Protein AF-A0A355DLF6-F1 (afdb_monomer)

Secondary structure (DSSP, 8-state):
---S-B-TTSS-BHHHHHHHHHHTT--HHHHHHHHT--HHHHHHHHHHHHHTHHHHHHHHHHHHHHHHHTT--PPP----

pLDDT: mean 91.69, std 11.87, range [38.5, 98.56]

Radius of gyration: 13.81 Å; Cα contacts (8 Å, |Δi|>4): 52; chains: 1; bounding box: 30×22×35 Å

Sequence (80 aa):
WRRQLYIKGRKLLASTVWQDAIANEMSPEQAAENWDLPLAAISEVIRYCDTHRELLKLEADEERYRLEEKGVSLEPTTAP

Structure (mmCIF, N/CA/C/O backbone):
data_AF-A0A355DLF6-F1
#
_entry.id   AF-A0A355DLF6-F1
#
loop_
_atom_site.group_PDB
_atom_site.id
_atom_site.type_symbol
_atom_site.label_atom_id
_atom_site.label_alt_id
_atom_site.label_comp_id
_atom_site.label_asym_id
_atom_site.label_entity_id
_atom_site.label_seq_id
_atom_site.pdbx_PDB_ins_code
_atom_site.Cartn_x
_atom_site.Cartn_y
_atom_site.Cartn_z
_atom_site.occupancy
_atom_site.B_iso_or_equiv
_atom_site.auth_seq_id
_atom_site.auth_comp_id
_atom_site.auth_asym_id
_atom_site.auth_atom_id
_atom_site.pdbx_PDB_model_num
ATOM 1 N N . TRP A 1 1 ? -17.102 -3.594 1.745 1.00 79.56 1 TRP A N 1
ATOM 2 C CA . TRP A 1 1 ? -17.128 -2.274 2.401 1.00 79.56 1 TRP A CA 1
ATOM 3 C C . TRP A 1 1 ? -15.919 -1.465 1.955 1.00 79.56 1 TRP A C 1
ATOM 5 O O . TRP A 1 1 ? -16.124 -0.346 1.515 1.00 79.56 1 TRP A O 1
ATOM 15 N N . ARG A 1 2 ? -14.712 -2.058 1.940 1.00 86.44 2 ARG A N 1
ATOM 16 C CA . ARG A 1 2 ? -13.539 -1.493 1.256 1.00 86.44 2 ARG A CA 1
ATOM 17 C C . ARG A 1 2 ? -13.834 -1.184 -0.214 1.00 86.44 2 ARG A C 1
ATOM 19 O O . ARG A 1 2 ? -14.446 -2.001 -0.906 1.00 86.44 2 ARG A O 1
ATOM 26 N N . ARG A 1 3 ? -13.414 -0.001 -0.640 1.00 89.81 3 ARG A N 1
ATOM 27 C CA . ARG A 1 3 ? -13.517 0.582 -1.981 1.00 89.81 3 ARG A CA 1
ATOM 28 C C . ARG A 1 3 ? -12.148 0.715 -2.647 1.00 89.81 3 ARG A C 1
ATOM 30 O O . ARG A 1 3 ? -12.107 0.963 -3.849 1.00 89.81 3 ARG A O 1
ATOM 37 N N . GLN A 1 4 ? -11.058 0.571 -1.892 1.00 90.94 4 GLN A N 1
ATOM 38 C CA . GLN A 1 4 ? -9.707 0.609 -2.438 1.00 90.94 4 GLN A CA 1
ATOM 39 C C . GLN A 1 4 ? -9.429 -0.492 -3.478 1.00 90.94 4 GLN A C 1
ATOM 41 O O . GLN A 1 4 ? -10.096 -1.531 -3.511 1.00 90.94 4 GLN A O 1
ATOM 46 N N . LEU A 1 5 ? -8.408 -0.272 -4.313 1.00 92.69 5 LEU A N 1
ATOM 47 C CA . LEU A 1 5 ? -8.011 -1.219 -5.352 1.00 92.69 5 LEU A CA 1
ATOM 48 C C . LEU A 1 5 ? -7.346 -2.482 -4.790 1.00 92.69 5 LEU A C 1
ATOM 50 O O . LEU A 1 5 ? -6.624 -2.463 -3.790 1.00 92.69 5 LEU A O 1
ATOM 54 N N . TYR A 1 6 ? -7.551 -3.570 -5.528 1.00 95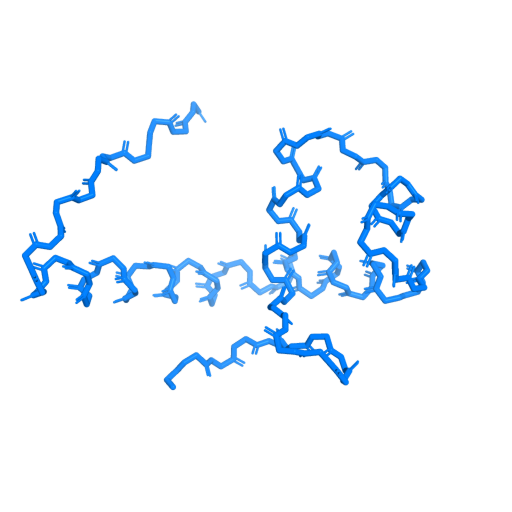.88 6 TYR A N 1
ATOM 55 C CA . TYR A 1 6 ? -6.870 -4.844 -5.352 1.00 95.88 6 TYR A CA 1
ATOM 56 C C . TYR A 1 6 ? -5.900 -5.078 -6.506 1.00 95.88 6 TYR A C 1
ATOM 58 O O . TYR A 1 6 ? -6.179 -4.709 -7.650 1.00 95.88 6 TYR A O 1
ATOM 66 N N . ILE A 1 7 ? -4.800 -5.768 -6.223 1.00 96.38 7 ILE A N 1
ATOM 67 C CA . ILE A 1 7 ? -3.900 -6.271 -7.256 1.00 96.38 7 ILE A CA 1
ATOM 68 C C . ILE A 1 7 ? -4.658 -7.283 -8.116 1.00 96.38 7 ILE A C 1
ATOM 70 O O . ILE A 1 7 ? -5.223 -8.256 -7.614 1.00 96.38 7 ILE A O 1
ATOM 74 N N . LYS A 1 8 ? -4.676 -7.071 -9.434 1.00 93.69 8 LYS A N 1
ATOM 75 C CA . LYS A 1 8 ? -5.418 -7.927 -10.365 1.00 93.69 8 LYS A CA 1
ATOM 76 C C . LYS A 1 8 ? -5.006 -9.396 -10.212 1.00 93.69 8 LYS A C 1
ATOM 78 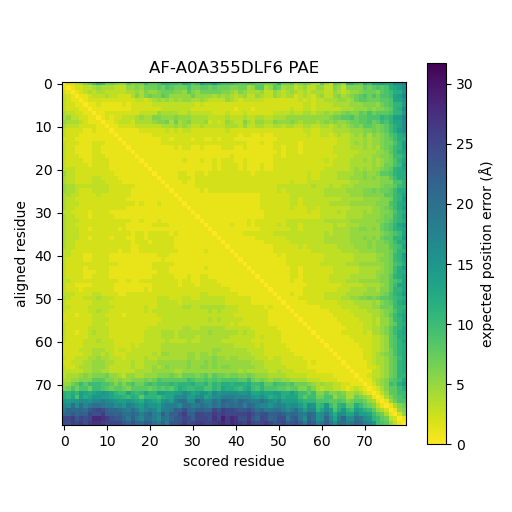O O . LYS A 1 8 ? -3.830 -9.733 -10.283 1.00 93.69 8 LYS A O 1
ATOM 83 N N . GLY A 1 9 ? -5.994 -10.273 -10.032 1.00 93.44 9 GLY A N 1
ATOM 84 C CA . GLY A 1 9 ? -5.772 -11.714 -9.869 1.00 93.44 9 GLY A CA 1
ATOM 85 C C . GLY A 1 9 ? -5.306 -12.141 -8.472 1.00 93.44 9 GLY A C 1
ATOM 86 O O . GLY A 1 9 ? -5.152 -13.336 -8.239 1.00 93.44 9 GLY A O 1
ATOM 87 N N . ARG A 1 10 ? -5.131 -11.207 -7.527 1.00 93.81 10 ARG A N 1
ATOM 88 C CA . ARG A 1 10 ? -4.767 -11.495 -6.135 1.00 93.81 10 ARG A CA 1
ATOM 89 C C . ARG A 1 10 ? -5.798 -10.866 -5.190 1.00 93.81 10 ARG A C 1
ATOM 91 O O . ARG A 1 10 ? -6.310 -9.780 -5.433 1.00 93.81 10 ARG A O 1
ATOM 98 N N . LYS A 1 11 ? -6.096 -11.512 -4.060 1.00 92.88 11 LYS A N 1
ATOM 99 C CA . LYS A 1 11 ? -6.891 -10.896 -2.973 1.00 92.88 11 LYS A CA 1
ATOM 100 C C . LYS A 1 11 ? -6.005 -9.999 -2.095 1.00 92.88 11 LYS A C 1
ATOM 102 O O . LYS A 1 11 ? -6.039 -10.101 -0.875 1.00 92.88 11 LYS A O 1
ATOM 107 N N . LEU A 1 12 ? -5.181 -9.169 -2.730 1.00 94.75 12 LEU A N 1
ATOM 108 C CA . LEU A 1 12 ? -4.167 -8.330 -2.096 1.00 94.75 12 LEU A CA 1
ATOM 109 C C . LEU A 1 12 ? -4.504 -6.862 -2.340 1.00 94.75 12 LEU A C 1
ATOM 111 O O . LEU A 1 12 ? -4.759 -6.473 -3.478 1.00 94.75 12 LEU A O 1
ATOM 115 N N . LEU A 1 13 ? -4.527 -6.070 -1.275 1.00 95.88 13 LEU A N 1
ATOM 116 C CA . LEU A 1 13 ? -4.828 -4.644 -1.324 1.00 95.88 13 LEU A CA 1
ATOM 117 C C . LEU A 1 13 ? -3.622 -3.843 -1.813 1.00 95.88 13 LEU A C 1
ATOM 119 O O . LEU A 1 13 ? -2.490 -4.131 -1.422 1.00 95.88 13 LEU A O 1
ATOM 123 N N . ALA A 1 14 ? -3.868 -2.796 -2.604 1.00 96.69 14 ALA A N 1
ATOM 124 C CA . ALA A 1 14 ? -2.813 -1.869 -3.011 1.00 96.69 14 ALA A CA 1
ATOM 125 C C . ALA A 1 14 ? -2.158 -1.191 -1.792 1.00 96.69 14 ALA A C 1
ATOM 127 O O . ALA A 1 14 ? -0.935 -1.079 -1.737 1.00 96.69 14 ALA A O 1
ATOM 128 N N . SER A 1 15 ? -2.948 -0.817 -0.774 1.00 96.19 15 SER A N 1
ATOM 129 C CA . SER A 1 15 ? -2.413 -0.163 0.425 1.00 96.19 15 SER A CA 1
ATOM 130 C C . SER A 1 15 ? -1.478 -1.061 1.227 1.00 96.19 15 SER A C 1
ATOM 132 O O . SER A 1 15 ? -0.522 -0.552 1.793 1.00 96.19 15 SER A O 1
ATOM 134 N N . THR A 1 16 ? -1.722 -2.376 1.261 1.00 96.31 16 THR A N 1
ATOM 135 C CA . THR A 1 16 ? -0.851 -3.329 1.963 1.00 96.31 16 THR A CA 1
ATOM 136 C C . THR A 1 16 ? 0.539 -3.358 1.341 1.00 96.31 16 THR A C 1
ATOM 138 O O . THR A 1 16 ? 1.521 -3.245 2.063 1.00 96.31 16 THR A O 1
ATOM 141 N N . VAL A 1 17 ? 0.620 -3.439 0.009 1.00 97.56 17 VAL A N 1
ATOM 142 C CA . VAL A 1 17 ? 1.904 -3.426 -0.711 1.00 97.56 17 VAL A CA 1
ATOM 143 C C . VAL A 1 17 ? 2.627 -2.094 -0.503 1.00 97.56 17 VAL A C 1
ATOM 145 O O . VAL A 1 17 ? 3.821 -2.073 -0.229 1.00 97.56 17 VAL A O 1
ATOM 148 N N . TRP A 1 18 ? 1.900 -0.977 -0.592 1.00 97.62 18 TRP A N 1
ATOM 149 C CA . TRP A 1 18 ? 2.475 0.354 -0.404 1.00 97.62 18 TRP A CA 1
ATOM 150 C C . TRP A 1 18 ? 2.982 0.590 1.025 1.00 97.62 18 TRP A C 1
ATOM 152 O O . TRP A 1 18 ? 4.101 1.056 1.204 1.00 97.62 18 TRP A O 1
ATOM 162 N N . GLN A 1 19 ? 2.191 0.246 2.045 1.00 96.12 19 GLN A N 1
ATOM 163 C CA . GLN A 1 19 ? 2.585 0.405 3.448 1.00 96.12 19 GLN A CA 1
ATOM 164 C C . GLN A 1 19 ? 3.799 -0.452 3.795 1.00 96.12 19 GLN A C 1
ATOM 166 O O . GLN A 1 19 ? 4.702 0.034 4.466 1.00 96.12 19 GLN A O 1
ATOM 171 N N . ASP A 1 20 ? 3.838 -1.694 3.313 1.00 97.62 20 ASP A N 1
ATOM 172 C CA . ASP A 1 20 ? 4.976 -2.590 3.500 1.00 97.62 20 ASP A CA 1
ATOM 173 C C . ASP A 1 20 ? 6.242 -2.063 2.807 1.00 97.62 20 ASP A C 1
ATOM 175 O O . ASP A 1 20 ? 7.310 -2.039 3.417 1.00 97.62 20 ASP A O 1
ATOM 179 N N . ALA A 1 21 ? 6.122 -1.549 1.577 1.00 97.00 21 ALA A N 1
ATOM 180 C CA . ALA A 1 21 ? 7.236 -0.918 0.872 1.00 97.00 21 ALA A CA 1
ATOM 181 C C . ALA A 1 21 ? 7.808 0.282 1.639 1.00 97.00 21 ALA A C 1
ATOM 183 O O . ALA A 1 21 ? 9.022 0.401 1.760 1.00 97.00 21 ALA A O 1
ATOM 184 N N . ILE A 1 22 ? 6.953 1.139 2.205 1.00 96.31 22 ILE A N 1
ATOM 185 C CA . ILE A 1 22 ? 7.395 2.282 3.016 1.00 96.31 22 ILE A CA 1
ATOM 186 C C . ILE A 1 22 ? 8.007 1.826 4.345 1.00 96.31 22 ILE A C 1
ATOM 188 O O . ILE A 1 22 ? 9.062 2.322 4.724 1.00 96.31 22 ILE A O 1
ATOM 192 N N . ALA A 1 23 ? 7.372 0.881 5.045 1.00 96.25 23 ALA A N 1
ATOM 193 C CA . ALA A 1 23 ? 7.829 0.407 6.351 1.00 96.25 23 ALA A CA 1
ATOM 194 C C . ALA A 1 23 ? 9.197 -0.288 6.293 1.00 96.25 23 ALA A C 1
ATOM 196 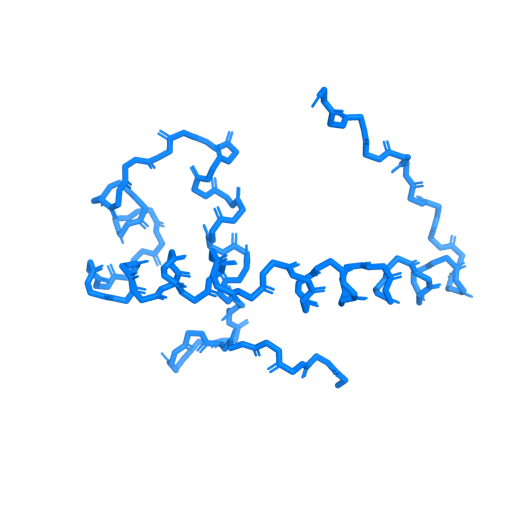O O . ALA A 1 23 ? 9.958 -0.209 7.253 1.00 96.25 23 ALA A O 1
ATOM 197 N N . ASN A 1 24 ? 9.505 -0.941 5.171 1.00 96.56 24 ASN A N 1
ATOM 198 C CA . ASN A 1 24 ? 10.787 -1.606 4.936 1.00 96.56 24 ASN A CA 1
ATOM 199 C C . ASN A 1 24 ? 11.729 -0.794 4.027 1.00 96.56 24 ASN A C 1
ATOM 201 O O . ASN A 1 24 ? 12.726 -1.339 3.560 1.00 96.56 24 ASN A O 1
ATOM 205 N N . GLU A 1 25 ? 11.405 0.473 3.739 1.00 97.50 25 GLU A N 1
ATOM 206 C CA . GLU A 1 25 ? 12.216 1.380 2.908 1.00 97.50 25 GLU A CA 1
ATOM 207 C C . GLU A 1 25 ? 12.600 0.794 1.53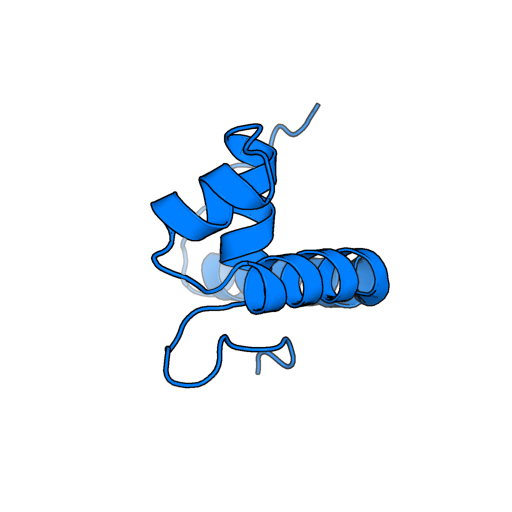0 1.00 97.50 25 GLU A C 1
ATOM 209 O O . GLU A 1 25 ? 13.679 1.052 0.995 1.00 97.50 25 GLU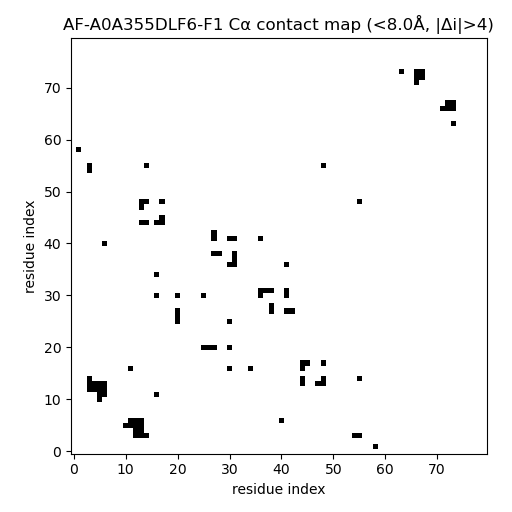 A O 1
ATOM 214 N N . MET A 1 26 ? 11.712 -0.010 0.940 1.00 97.94 26 MET A N 1
ATOM 215 C CA . MET A 1 26 ? 11.962 -0.695 -0.326 1.00 97.94 26 MET A CA 1
ATOM 216 C C . MET A 1 26 ? 11.930 0.265 -1.516 1.00 97.94 26 MET A C 1
ATOM 218 O O . MET A 1 26 ? 11.015 1.082 -1.664 1.00 97.94 26 MET A O 1
ATOM 222 N N . SER A 1 27 ? 12.870 0.081 -2.446 1.00 98.19 27 SER A N 1
ATOM 223 C CA . SER A 1 27 ? 12.744 0.638 -3.794 1.00 98.19 27 SER A CA 1
ATOM 224 C C . SER A 1 27 ? 11.579 -0.023 -4.555 1.00 98.19 27 SER A C 1
ATOM 226 O O . SER A 1 27 ? 11.156 -1.133 -4.211 1.00 98.19 27 SER A O 1
ATOM 228 N N . PRO A 1 28 ? 11.063 0.599 -5.631 1.00 98.12 28 PRO A N 1
ATOM 229 C CA . PRO A 1 28 ? 10.042 -0.021 -6.476 1.00 98.12 28 PRO A CA 1
ATOM 230 C C . PRO A 1 28 ? 10.454 -1.394 -7.032 1.00 98.12 28 PRO A C 1
ATOM 232 O O . PRO A 1 28 ? 9.623 -2.295 -7.123 1.00 98.12 28 PRO A O 1
ATOM 235 N N . GLU A 1 29 ? 11.729 -1.571 -7.378 1.00 98.38 29 GLU A N 1
ATOM 236 C CA . GLU A 1 29 ? 12.291 -2.833 -7.865 1.00 98.38 29 GLU A CA 1
ATOM 237 C C . GLU A 1 29 ? 12.339 -3.891 -6.761 1.00 98.38 29 GLU A C 1
ATOM 239 O O . GLU A 1 29 ? 11.935 -5.030 -6.990 1.00 98.38 29 GLU A O 1
ATOM 244 N N . GLN A 1 30 ? 12.760 -3.510 -5.551 1.00 98.56 30 GLN A N 1
ATOM 245 C CA . GLN A 1 30 ? 12.773 -4.416 -4.400 1.00 98.56 30 GLN A CA 1
ATOM 246 C C . GLN A 1 30 ? 11.357 -4.838 -4.006 1.00 98.56 30 GLN A C 1
ATOM 248 O O . GLN A 1 30 ? 11.115 -6.012 -3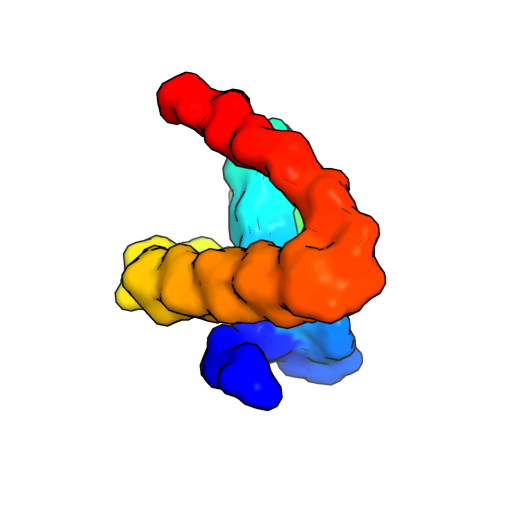.748 1.00 98.56 30 GLN A O 1
ATOM 253 N N . ALA A 1 31 ? 10.397 -3.911 -4.017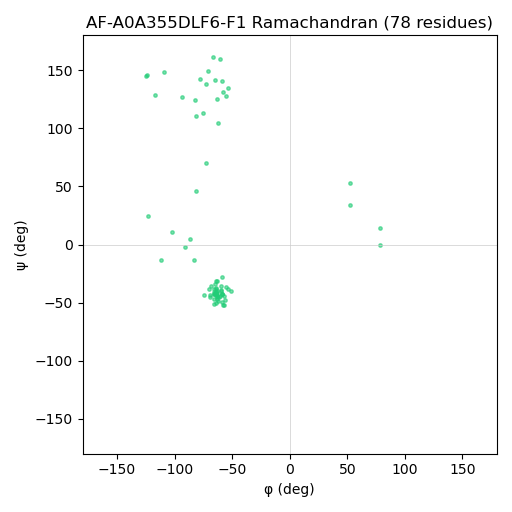 1.00 98.31 31 ALA A N 1
ATOM 254 C CA . ALA A 1 31 ? 8.999 -4.232 -3.756 1.00 98.31 31 ALA A CA 1
ATOM 255 C C . ALA A 1 31 ? 8.415 -5.160 -4.836 1.00 98.31 31 ALA A C 1
ATOM 257 O O . ALA A 1 31 ? 7.641 -6.059 -4.511 1.00 98.31 31 ALA A O 1
ATOM 258 N N . ALA A 1 32 ? 8.794 -4.972 -6.105 1.00 98.38 32 ALA A N 1
ATOM 259 C CA . ALA A 1 32 ? 8.389 -5.847 -7.205 1.00 98.38 32 ALA A CA 1
ATOM 260 C C . ALA A 1 32 ? 8.895 -7.282 -7.002 1.00 98.38 32 ALA A C 1
ATOM 262 O O . ALA A 1 32 ? 8.122 -8.228 -7.149 1.00 98.38 32 ALA A O 1
ATOM 263 N N . GLU A 1 33 ? 10.159 -7.439 -6.607 1.00 98.31 33 GLU A N 1
ATOM 264 C CA . GLU A 1 33 ? 10.745 -8.741 -6.281 1.00 98.31 33 GLU A CA 1
ATOM 265 C C . GLU A 1 33 ? 10.099 -9.361 -5.032 1.00 98.31 33 GLU A C 1
ATOM 267 O O . GLU A 1 33 ? 9.609 -10.487 -5.091 1.00 98.31 33 GLU A O 1
ATOM 272 N N . ASN A 1 34 ? 10.010 -8.609 -3.929 1.00 97.81 34 ASN A N 1
ATOM 273 C CA . ASN A 1 34 ? 9.468 -9.077 -2.650 1.00 97.81 34 ASN A CA 1
ATOM 274 C C . ASN A 1 34 ? 8.018 -9.568 -2.762 1.00 97.81 34 ASN A C 1
ATOM 276 O O . ASN A 1 34 ? 7.650 -10.596 -2.195 1.00 97.81 34 ASN A O 1
ATOM 280 N N . TRP A 1 35 ? 7.188 -8.839 -3.508 1.00 96.94 35 TRP A N 1
ATOM 281 C CA . TRP A 1 35 ? 5.771 -9.162 -3.670 1.00 96.94 35 TRP A CA 1
ATOM 282 C C . TRP A 1 35 ? 5.474 -10.074 -4.866 1.00 96.94 35 TRP A C 1
ATOM 284 O O . TRP A 1 35 ? 4.311 -10.452 -5.059 1.00 96.94 35 TRP A O 1
ATOM 294 N N . ASP A 1 36 ? 6.495 -10.440 -5.651 1.00 97.44 36 ASP A N 1
ATOM 295 C CA . ASP A 1 36 ? 6.351 -11.180 -6.908 1.00 97.44 36 ASP A CA 1
ATOM 296 C C . ASP A 1 36 ? 5.328 -10.490 -7.841 1.00 97.44 36 ASP A C 1
ATOM 298 O O . ASP A 1 36 ? 4.315 -11.049 -8.285 1.00 97.44 36 ASP A O 1
ATOM 302 N N . LEU A 1 37 ? 5.547 -9.194 -8.073 1.00 97.25 37 LEU A N 1
ATOM 303 C CA . LEU A 1 37 ? 4.694 -8.342 -8.897 1.00 97.25 37 LEU A CA 1
ATOM 304 C C . LEU A 1 37 ? 5.497 -7.681 -10.018 1.00 97.25 37 LEU A C 1
ATOM 306 O O . LEU A 1 37 ? 6.641 -7.286 -9.814 1.00 97.25 37 LEU A O 1
ATOM 310 N N . PRO A 1 38 ? 4.898 -7.468 -11.204 1.00 97.81 38 PRO A N 1
ATOM 311 C CA . PRO A 1 38 ? 5.530 -6.654 -12.231 1.00 97.81 38 PRO A CA 1
ATOM 312 C C . PRO A 1 38 ? 5.798 -5.237 -11.716 1.00 97.81 38 PRO A C 1
ATOM 314 O O . PRO A 1 38 ? 4.928 -4.633 -11.086 1.00 97.81 38 PRO A O 1
ATOM 317 N N . LEU A 1 39 ? 6.944 -4.660 -12.083 1.00 98.19 39 LEU A N 1
ATOM 318 C CA . LEU A 1 39 ? 7.315 -3.297 -11.684 1.00 98.19 39 LEU A CA 1
ATOM 319 C C . LEU A 1 39 ? 6.230 -2.263 -12.030 1.00 98.19 39 LEU A C 1
ATOM 321 O O . LEU A 1 39 ? 5.921 -1.391 -11.225 1.00 98.19 39 LEU A O 1
ATOM 325 N N . ALA A 1 40 ? 5.574 -2.410 -13.186 1.00 97.94 40 ALA A N 1
ATOM 326 C CA . ALA A 1 40 ? 4.468 -1.541 -13.590 1.00 97.94 40 ALA A CA 1
ATOM 327 C C . ALA A 1 40 ? 3.286 -1.565 -12.600 1.00 97.94 40 ALA A C 1
ATOM 329 O O . ALA A 1 40 ? 2.668 -0.530 -12.359 1.00 97.94 40 ALA A O 1
ATOM 330 N N . ALA A 1 41 ? 2.994 -2.724 -11.999 1.00 97.81 41 ALA A N 1
ATOM 331 C CA . ALA A 1 41 ? 1.952 -2.841 -10.984 1.00 97.81 41 ALA A CA 1
ATOM 332 C C . ALA A 1 41 ? 2.363 -2.134 -9.685 1.00 97.81 41 ALA A C 1
ATOM 334 O O . ALA A 1 41 ? 1.535 -1.463 -9.077 1.00 97.81 41 ALA A O 1
ATOM 335 N N . ILE A 1 42 ? 3.640 -2.214 -9.292 1.00 98.31 42 ILE A N 1
ATOM 336 C CA . ILE A 1 42 ? 4.168 -1.464 -8.142 1.00 98.31 42 ILE A CA 1
ATOM 337 C C . ILE A 1 42 ? 4.083 0.045 -8.385 1.00 98.31 42 ILE A C 1
ATOM 339 O O . ILE A 1 42 ? 3.597 0.779 -7.527 1.00 98.31 42 ILE A O 1
ATOM 343 N N . SER A 1 43 ? 4.477 0.523 -9.567 1.00 98.06 43 SER A N 1
ATOM 344 C CA . SER A 1 43 ? 4.344 1.943 -9.915 1.00 98.06 43 SER A CA 1
ATOM 345 C C . SER A 1 43 ? 2.886 2.412 -9.879 1.00 98.06 43 SER A C 1
ATOM 347 O O . SER A 1 43 ? 2.598 3.519 -9.420 1.00 98.06 43 SER A O 1
ATOM 349 N N . GLU A 1 44 ? 1.948 1.577 -10.335 1.00 98.06 44 GLU A N 1
ATOM 350 C CA . GLU A 1 44 ? 0.517 1.871 -10.247 1.00 98.06 44 GLU A CA 1
ATOM 351 C C . GLU A 1 44 ? 0.023 1.919 -8.798 1.00 98.06 44 GLU A C 1
ATOM 353 O O . GLU A 1 44 ? -0.707 2.847 -8.451 1.00 98.06 44 GLU A O 1
ATOM 358 N N . VAL A 1 45 ? 0.456 0.981 -7.950 1.00 98.06 45 VAL A N 1
ATOM 359 C CA . VAL A 1 45 ? 0.159 0.966 -6.511 1.00 98.06 45 VAL A CA 1
ATOM 360 C C . 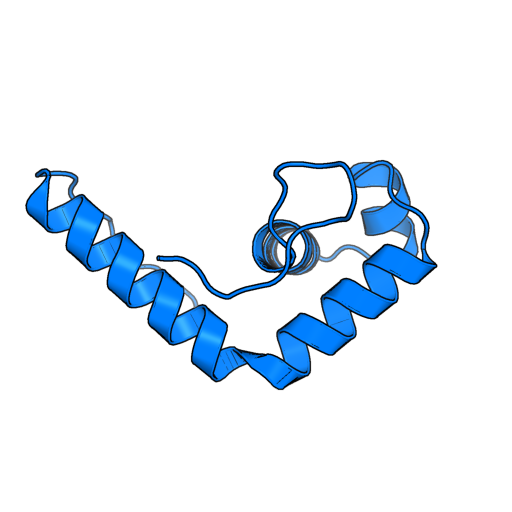VAL A 1 45 ? 0.628 2.253 -5.842 1.00 98.06 45 VAL A C 1
ATOM 362 O O . VAL A 1 45 ? -0.177 2.909 -5.186 1.00 98.06 45 VAL A O 1
ATOM 365 N N . ILE A 1 46 ? 1.891 2.643 -6.044 1.00 97.31 46 ILE A N 1
ATOM 366 C CA . ILE A 1 46 ? 2.466 3.858 -5.448 1.00 97.31 46 ILE A CA 1
ATOM 367 C C . ILE A 1 46 ? 1.643 5.079 -5.868 1.00 97.31 46 ILE A C 1
ATOM 369 O O . ILE A 1 46 ? 1.120 5.804 -5.022 1.00 97.31 46 ILE A O 1
ATOM 373 N N . ARG A 1 47 ? 1.422 5.249 -7.178 1.00 97.69 47 ARG A N 1
ATOM 374 C CA . ARG A 1 47 ? 0.635 6.365 -7.723 1.00 97.69 47 ARG A CA 1
ATOM 375 C C . ARG A 1 47 ? -0.795 6.388 -7.181 1.00 97.69 47 ARG A C 1
ATOM 377 O O . ARG A 1 47 ? -1.329 7.458 -6.880 1.00 97.69 47 ARG A O 1
ATOM 384 N N . TYR A 1 48 ? -1.442 5.229 -7.089 1.00 97.62 48 TYR A N 1
ATOM 385 C CA . TYR A 1 48 ? -2.792 5.117 -6.550 1.00 97.62 48 TYR A CA 1
ATOM 386 C C . TYR A 1 48 ? -2.831 5.520 -5.073 1.00 97.62 48 TYR A C 1
ATOM 388 O O . TYR A 1 48 ? -3.641 6.366 -4.696 1.00 97.62 48 TYR A O 1
ATOM 396 N N . CYS A 1 49 ? -1.942 4.967 -4.248 1.00 96.31 49 CYS A N 1
ATOM 397 C CA . CYS A 1 49 ? -1.918 5.229 -2.814 1.00 96.31 49 CYS A CA 1
ATOM 398 C C . CYS A 1 49 ? -1.572 6.685 -2.490 1.00 96.31 49 CYS A C 1
ATOM 400 O O . CYS A 1 49 ? -2.222 7.268 -1.622 1.00 96.31 49 CYS A O 1
ATOM 402 N N . ASP A 1 50 ? -0.650 7.303 -3.230 1.00 94.75 50 ASP A N 1
ATOM 403 C CA . ASP A 1 50 ? -0.316 8.720 -3.058 1.00 94.75 50 ASP A CA 1
ATOM 404 C C . ASP A 1 50 ? -1.500 9.640 -3.383 1.00 94.75 50 ASP A C 1
ATOM 406 O O . ASP A 1 50 ? -1.746 10.617 -2.676 1.00 94.75 50 ASP A O 1
ATOM 410 N N . THR A 1 51 ? -2.284 9.305 -4.412 1.00 96.56 51 THR A N 1
ATOM 411 C CA . THR A 1 51 ? -3.442 10.112 -4.837 1.00 96.56 51 THR A CA 1
ATOM 412 C C . THR A 1 51 ? -4.721 9.839 -4.040 1.00 96.56 51 THR A C 1
ATOM 414 O O . THR A 1 51 ? -5.657 10.629 -4.116 1.00 96.56 51 THR A O 1
ATOM 417 N N . HIS A 1 52 ? -4.773 8.755 -3.258 1.00 96.56 52 HIS A N 1
ATOM 418 C CA . HIS A 1 52 ? -5.972 8.318 -2.527 1.00 96.56 52 HIS A CA 1
ATOM 419 C C . HIS A 1 52 ? -5.750 8.199 -1.010 1.00 96.56 52 HIS A C 1
ATOM 421 O O . HIS A 1 52 ? -6.483 7.478 -0.330 1.00 96.56 52 HIS A O 1
ATOM 427 N N . ARG A 1 53 ? -4.770 8.923 -0.452 1.00 93.12 53 ARG A N 1
ATOM 428 C CA . ARG A 1 53 ? -4.426 8.883 0.984 1.00 93.12 53 ARG A CA 1
ATOM 429 C C . ARG A 1 53 ? -5.624 9.081 1.919 1.00 93.12 53 ARG A C 1
ATOM 431 O O . ARG A 1 53 ? -5.727 8.383 2.924 1.00 93.12 53 ARG A O 1
ATOM 438 N N . GLU A 1 54 ? -6.542 9.986 1.585 1.00 94.88 54 GLU A N 1
ATOM 439 C CA . GLU A 1 54 ? -7.742 10.247 2.397 1.00 94.88 54 GLU A CA 1
ATOM 440 C C . GLU A 1 54 ? -8.685 9.040 2.454 1.00 94.88 54 GLU A C 1
ATOM 442 O O . GLU A 1 54 ? -9.168 8.683 3.527 1.00 94.88 54 GLU A O 1
ATOM 447 N N . LEU A 1 55 ? -8.897 8.368 1.317 1.00 95.25 55 LEU A N 1
ATOM 448 C CA . LEU A 1 55 ? -9.698 7.146 1.260 1.00 95.25 55 LEU A CA 1
ATOM 449 C C . LEU A 1 55 ? -9.055 6.037 2.098 1.00 95.25 55 LEU A C 1
ATOM 451 O O . LEU A 1 55 ? -9.751 5.363 2.853 1.00 95.25 55 LEU A O 1
ATOM 455 N N . LEU A 1 56 ? -7.735 5.861 1.988 1.00 94.62 56 LEU A N 1
ATOM 456 C CA . LEU A 1 56 ? -7.013 4.842 2.752 1.00 94.62 56 LEU A CA 1
ATOM 457 C C . LEU A 1 56 ? -7.101 5.095 4.260 1.00 94.62 56 LEU A C 1
ATOM 459 O O . LEU A 1 56 ? -7.305 4.150 5.019 1.00 94.62 56 LEU A O 1
ATOM 463 N N . LYS A 1 57 ? -7.006 6.360 4.688 1.00 93.12 57 LYS A N 1
ATOM 464 C CA . LYS A 1 57 ? -7.189 6.743 6.092 1.00 93.12 57 LYS A CA 1
ATOM 465 C C . LYS A 1 57 ? -8.602 6.426 6.581 1.00 93.12 57 LYS A C 1
ATOM 467 O O . LYS A 1 57 ? -8.744 5.776 7.609 1.00 93.12 57 LYS A O 1
ATOM 472 N N . LEU A 1 58 ? -9.626 6.824 5.822 1.00 94.44 58 LEU A N 1
ATOM 473 C CA . LEU A 1 58 ? -11.023 6.543 6.162 1.00 94.44 58 LEU A CA 1
ATOM 474 C C . LEU A 1 58 ? -11.271 5.036 6.313 1.00 94.44 58 LEU A C 1
ATOM 476 O O . LEU A 1 58 ? -11.922 4.602 7.259 1.00 94.44 58 LEU A O 1
ATOM 480 N N . GLU A 1 59 ? -10.738 4.227 5.396 1.00 94.06 59 GLU A N 1
ATOM 481 C CA . GLU A 1 59 ? -10.880 2.774 5.480 1.00 94.06 59 GLU A CA 1
ATOM 482 C C . GLU A 1 59 ? -10.114 2.166 6.660 1.00 94.06 59 GLU A C 1
ATOM 484 O O . GLU A 1 59 ? -10.600 1.213 7.264 1.00 94.06 59 GLU A O 1
ATOM 489 N N . ALA A 1 60 ? -8.941 2.697 7.010 1.00 91.19 60 ALA A N 1
ATOM 490 C CA . ALA A 1 60 ? -8.198 2.252 8.187 1.00 91.19 60 ALA A CA 1
ATOM 491 C C . ALA A 1 60 ? -8.946 2.579 9.491 1.00 91.19 60 ALA A C 1
ATOM 493 O O . ALA A 1 60 ? -9.031 1.727 10.375 1.00 91.19 60 ALA A O 1
ATOM 494 N N . ASP A 1 61 ? -9.531 3.776 9.588 1.00 92.44 61 ASP A N 1
ATOM 495 C CA . ASP A 1 61 ? -10.330 4.199 10.742 1.00 92.44 61 ASP A CA 1
ATOM 496 C C . ASP A 1 61 ? -11.602 3.341 10.894 1.00 92.44 61 ASP A C 1
ATOM 498 O O . ASP A 1 61 ? -11.915 2.892 11.997 1.00 92.44 61 ASP A O 1
ATOM 502 N N . GLU A 1 62 ? -12.293 3.044 9.789 1.00 93.62 62 GLU A N 1
ATOM 503 C CA . GLU A 1 62 ? -13.463 2.155 9.771 1.00 93.62 62 GLU A CA 1
ATOM 504 C C . GLU A 1 62 ? -13.101 0.713 10.169 1.00 93.62 62 GLU A C 1
ATOM 506 O O . GLU A 1 62 ? -13.841 0.074 10.918 1.00 93.62 62 GLU A O 1
ATOM 511 N N . GLU A 1 63 ? -11.962 0.178 9.708 1.00 91.88 63 GLU A N 1
ATOM 512 C CA . GLU A 1 63 ? -11.516 -1.154 10.138 1.00 91.88 63 GLU A CA 1
ATOM 513 C C . GLU A 1 63 ? -11.165 -1.174 11.628 1.00 91.88 63 GLU A C 1
ATOM 515 O O . GLU A 1 63 ? -11.529 -2.127 12.318 1.00 91.88 63 GLU A O 1
ATOM 520 N N . ARG A 1 64 ? -10.508 -0.124 12.142 1.00 90.88 64 ARG A N 1
ATOM 521 C CA . ARG A 1 64 ? -10.220 0.006 13.577 1.00 90.88 64 ARG A CA 1
ATOM 522 C C . ARG A 1 64 ? -11.511 -0.015 14.390 1.00 90.88 64 ARG A C 1
ATOM 524 O O . ARG A 1 64 ? -11.620 -0.830 15.300 1.00 90.88 64 ARG A O 1
ATOM 531 N N . TYR A 1 65 ? -12.502 0.788 14.007 1.00 91.44 65 TYR A N 1
ATOM 532 C CA . TYR A 1 65 ? -13.807 0.813 14.671 1.00 91.44 65 TYR A CA 1
ATOM 533 C C . TYR A 1 65 ? -14.467 -0.575 14.695 1.00 91.44 65 TYR A C 1
ATOM 535 O O . TYR A 1 65 ? -14.868 -1.066 15.746 1.00 91.44 65 TYR A O 1
ATOM 543 N N . ARG A 1 66 ? -14.491 -1.276 13.554 1.00 91.88 66 ARG A N 1
ATOM 544 C CA . ARG A 1 66 ? -15.056 -2.636 13.459 1.00 91.88 66 ARG A CA 1
ATOM 545 C C . ARG A 1 66 ? -14.315 -3.670 14.301 1.00 91.88 66 ARG A C 1
ATOM 547 O O . ARG A 1 66 ? -14.914 -4.673 14.693 1.00 91.88 66 ARG A O 1
ATOM 554 N N . LEU A 1 67 ? -13.008 -3.503 14.491 1.00 91.94 67 LEU A N 1
ATOM 555 C CA . LEU A 1 67 ? -12.194 -4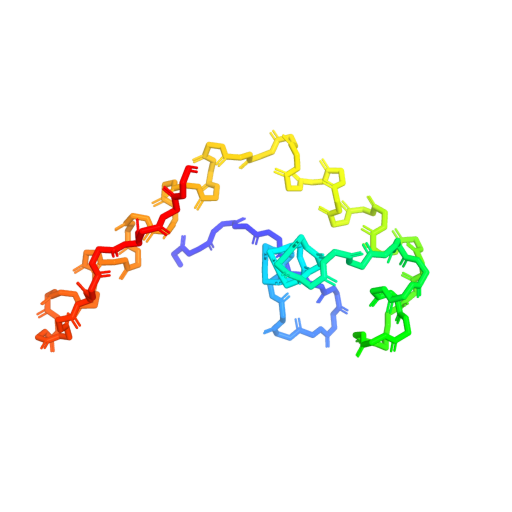.376 15.335 1.00 91.94 67 LEU A CA 1
ATOM 556 C C . LEU A 1 67 ? -12.472 -4.102 16.818 1.00 91.94 67 LEU A C 1
ATOM 558 O O . LEU A 1 67 ? -12.704 -5.050 17.569 1.00 91.94 67 LEU A O 1
ATOM 562 N N . GLU A 1 68 ? -12.559 -2.832 17.208 1.00 92.38 68 GLU A N 1
ATOM 563 C CA . GLU A 1 68 ? -12.938 -2.407 18.559 1.00 92.38 68 GLU A CA 1
ATOM 564 C C . GLU A 1 68 ? -14.347 -2.894 18.935 1.00 92.38 68 GLU A C 1
ATOM 566 O O . GLU A 1 68 ? -14.528 -3.468 20.008 1.00 92.38 68 GLU A O 1
ATOM 571 N N . GLU A 1 69 ? -15.330 -2.784 18.030 1.00 94.06 69 GLU A N 1
ATOM 572 C CA . GLU A 1 69 ? -16.686 -3.326 18.230 1.00 94.06 69 GLU A CA 1
ATOM 573 C C . GLU A 1 69 ? -16.695 -4.845 18.470 1.00 94.06 69 GLU A C 1
ATOM 575 O O . GLU A 1 69 ? -17.573 -5.375 19.154 1.00 94.06 69 GLU A O 1
ATOM 580 N N . LYS A 1 70 ? -15.706 -5.565 17.931 1.00 93.25 70 LYS A N 1
ATOM 581 C CA . LYS A 1 70 ? -15.522 -7.010 18.141 1.00 93.25 70 LYS A CA 1
ATOM 582 C C . LYS A 1 70 ? -14.708 -7.339 19.395 1.00 93.25 70 LYS A C 1
ATOM 584 O O . LYS A 1 70 ? -14.407 -8.510 19.623 1.00 93.25 70 LYS A O 1
ATOM 589 N N . GLY A 1 71 ? -14.346 -6.338 20.197 1.00 92.00 71 GLY A N 1
ATOM 590 C CA . GLY A 1 71 ? -13.549 -6.493 21.412 1.00 92.00 71 GLY A CA 1
ATOM 591 C C . GLY A 1 71 ? -12.048 -6.657 21.163 1.00 92.00 71 GLY A C 1
ATOM 592 O O . GLY A 1 71 ? -11.325 -7.059 22.073 1.00 92.00 71 GLY A O 1
ATOM 593 N N . VAL A 1 72 ? -11.559 -6.368 19.952 1.00 89.38 72 VAL A N 1
ATOM 594 C CA . VAL A 1 72 ? -10.120 -6.339 19.669 1.00 89.38 72 VAL A CA 1
ATOM 595 C C . VAL A 1 72 ? -9.575 -4.990 20.126 1.00 89.38 72 VAL A C 1
ATOM 597 O O . VAL A 1 72 ? -9.869 -3.961 19.523 1.00 89.38 72 VAL A O 1
ATOM 600 N N . SER A 1 73 ? -8.770 -4.989 21.189 1.00 81.81 73 SER A N 1
ATOM 601 C CA . SER A 1 73 ? -8.050 -3.788 21.614 1.00 81.81 73 SER A CA 1
ATOM 602 C C . SER A 1 73 ? -6.873 -3.554 20.674 1.00 81.81 73 SER A C 1
ATOM 604 O O . SER A 1 73 ? -5.937 -4.352 20.644 1.00 81.81 73 SER A O 1
ATOM 606 N N . LEU A 1 74 ? -6.921 -2.469 19.907 1.00 74.56 74 LEU A N 1
ATOM 607 C CA . LEU A 1 74 ? -5.817 -2.045 19.056 1.00 74.56 74 LEU A CA 1
ATOM 608 C C . LEU A 1 74 ? -4.963 -1.034 19.816 1.00 74.56 74 LEU A C 1
ATOM 610 O O . LEU A 1 74 ? -5.475 -0.051 20.350 1.00 74.56 74 LEU A O 1
ATOM 614 N N . GLU A 1 75 ? -3.660 -1.287 19.889 1.00 76.25 75 GLU A N 1
ATOM 615 C CA . GLU A 1 75 ? -2.728 -0.304 20.432 1.00 76.25 75 GLU A CA 1
ATOM 616 C C . GLU A 1 75 ? -2.699 0.932 19.514 1.00 76.25 75 GLU A C 1
ATOM 618 O O . GLU A 1 75 ? -2.772 0.788 18.286 1.00 76.25 75 GLU A O 1
ATOM 623 N N . PRO A 1 76 ? -2.605 2.158 20.063 1.00 63.97 76 PRO A N 1
ATOM 624 C CA . PRO A 1 76 ? -2.454 3.353 19.246 1.00 63.97 76 PRO A CA 1
ATOM 625 C C . PRO A 1 76 ? -1.204 3.229 18.374 1.00 63.97 76 PRO A C 1
ATOM 627 O O . PRO A 1 76 ? -0.126 2.918 18.876 1.00 63.97 76 PRO A O 1
ATOM 630 N N . THR A 1 77 ? -1.328 3.502 17.074 1.00 60.31 77 THR A N 1
ATOM 631 C CA . THR A 1 77 ? -0.165 3.587 16.187 1.00 60.31 77 THR A CA 1
ATOM 632 C C . THR A 1 77 ? 0.734 4.733 16.652 1.00 60.31 77 THR A C 1
ATOM 634 O O . THR A 1 77 ? 0.434 5.902 16.417 1.00 60.31 77 THR A O 1
ATOM 637 N N . THR A 1 78 ? 1.852 4.403 17.295 1.00 45.22 78 THR A N 1
ATOM 638 C CA . THR A 1 78 ? 2.996 5.296 17.507 1.00 45.22 78 THR A CA 1
ATOM 639 C C . THR A 1 78 ? 3.731 5.482 16.180 1.00 45.22 78 THR A C 1
ATOM 641 O O . THR A 1 78 ? 4.822 4.963 15.974 1.00 45.22 78 THR A O 1
ATOM 644 N N . ALA A 1 79 ? 3.111 6.187 15.235 1.00 44.06 79 ALA A N 1
ATOM 645 C CA . ALA A 1 79 ? 3.854 6.752 14.116 1.00 44.06 79 ALA A CA 1
ATOM 646 C C . ALA A 1 79 ? 4.480 8.079 14.596 1.00 44.06 79 ALA A C 1
ATOM 648 O O . ALA A 1 79 ? 3.732 8.905 15.129 1.00 44.06 79 ALA A O 1
ATOM 649 N N . PRO A 1 80 ? 5.811 8.264 14.492 1.00 38.50 80 PRO A N 1
ATOM 650 C CA . PRO A 1 80 ? 6.462 9.545 14.764 1.00 38.50 80 PRO A CA 1
ATOM 651 C C . PRO A 1 80 ? 6.065 10.638 13.761 1.00 38.50 80 PRO A C 1
ATOM 653 O O . PRO A 1 80 ? 5.629 10.299 12.635 1.00 38.50 80 PRO A O 1
#

Mean predicted aligned error: 4.54 Å

Foldseek 3Di:
DQPADDDPPDPHGLVVLVVVCVVVVHDLVRSCVVVVHDSVSSVVSNVRCVVCVVSVVVVVVVVVVVCVVVVNDDDPPPDD

Solvent-accessible surface area (backbone atoms only — not comparable to full-atom values): 4854 Å² total; per-residue (Å²): 131,86,82,77,60,57,44,87,99,45,102,41,52,34,62,57,56,46,52,51,25,60,76,67,69,44,50,63,65,52,41,13,62,76,67,73,42,59,54,70,57,43,55,49,32,49,56,49,47,71,75,38,49,69,60,54,50,53,52,50,52,52,51,49,51,59,36,45,76,70,70,46,85,75,78,81,84,86,71,132

Nearest PDB structures (foldseek):
  4ds4-assembly1_A  TM=5.270E-01  e=1.521E+00  Geobacillus kaustophilus HTA426
  4dqs-assembly1_A  TM=5.254E-01  e=2.701E+00  Geobacillus kaustophilus HTA426
  4cch-assembly1_A  TM=5.217E-01  e=2.534E+00  Thermus aquaticus
  4bdp-assembly1_A  TM=5.271E-01  e=5.808E+00  Geobacillus stearothermophilus
  5mq0-assembly1_O  TM=4.716E-01  e=6.598E+00  Saccharomyces cerevisiae